Protein AF-A0A3D5JX62-F1 (afdb_monomer_lite)

pLDDT: mean 79.11, std 12.02, range [44.81, 92.0]

Radius of gyration: 23.66 Å; chains: 1; bounding box: 50×26×75 Å

Foldseek 3Di:
DPDDDDDDDCVVVVPAAAKDKDKDKDKDWDWDQDDDPPPDRDPDTDIDIDIDIDDIDIDGGHDDDDPDPPPD

Structure (mmCIF, N/CA/C/O backbone):
data_AF-A0A3D5JX62-F1
#
_entry.id   AF-A0A3D5JX62-F1
#
loop_
_atom_site.group_PDB
_atom_site.id
_atom_site.type_symbol
_atom_site.label_atom_id
_atom_site.label_alt_id
_atom_site.label_comp_id
_atom_site.label_asym_id
_atom_site.label_entity_id
_atom_site.label_seq_id
_atom_site.pdbx_PDB_ins_code
_atom_site.Cartn_x
_atom_site.Cartn_y
_atom_site.Cartn_z
_atom_site.occupancy
_atom_site.B_iso_or_equiv
_atom_site.auth_seq_id
_atom_site.auth_comp_id
_atom_site.auth_asym_id
_atom_site.auth_atom_id
_atom_site.pdbx_PDB_model_num
ATOM 1 N N . GLN A 1 1 ? 9.089 -17.338 -4.608 1.00 50.44 1 GLN A N 1
ATOM 2 C CA . GLN A 1 1 ? 8.643 -16.293 -3.666 1.00 50.44 1 GLN A CA 1
ATOM 3 C C . GLN A 1 1 ? 7.580 -15.459 -4.376 1.00 50.44 1 GLN A C 1
ATOM 5 O O . GLN A 1 1 ? 7.944 -14.671 -5.237 1.00 50.44 1 GLN A O 1
ATOM 10 N N . LYS A 1 2 ? 6.285 -15.726 -4.162 1.00 66.56 2 LYS A N 1
ATOM 11 C CA . LYS A 1 2 ? 5.182 -15.007 -4.840 1.00 66.56 2 LYS A CA 1
ATOM 12 C C . LYS A 1 2 ? 4.099 -14.489 -3.887 1.00 66.56 2 LYS A C 1
ATOM 14 O O . LYS A 1 2 ? 3.200 -13.795 -4.339 1.00 66.56 2 LYS A O 1
ATOM 19 N N . GLU A 1 3 ? 4.205 -14.786 -2.597 1.00 71.06 3 GLU A N 1
ATOM 20 C CA . GLU A 1 3 ? 3.226 -14.390 -1.589 1.00 71.06 3 GLU A CA 1
ATOM 21 C C . GLU A 1 3 ? 3.932 -13.552 -0.527 1.00 71.06 3 GLU A C 1
ATOM 23 O O . GLU A 1 3 ? 5.013 -13.913 -0.055 1.00 71.06 3 GLU A O 1
ATOM 28 N N . ALA A 1 4 ? 3.344 -12.400 -0.224 1.00 71.50 4 ALA A N 1
ATOM 29 C CA . ALA A 1 4 ? 3.773 -11.495 0.827 1.00 71.50 4 ALA A CA 1
ATOM 30 C C . ALA A 1 4 ? 2.536 -11.143 1.656 1.00 71.50 4 ALA A C 1
ATOM 32 O O . ALA A 1 4 ? 1.528 -10.707 1.101 1.00 71.50 4 ALA A O 1
ATOM 33 N N . THR A 1 5 ? 2.622 -11.346 2.968 1.00 79.06 5 THR A N 1
ATOM 34 C CA . THR A 1 5 ? 1.542 -11.054 3.917 1.00 79.06 5 THR A CA 1
ATOM 35 C C . THR A 1 5 ? 1.896 -9.789 4.689 1.00 79.06 5 THR A C 1
ATOM 37 O O . THR A 1 5 ? 3.017 -9.662 5.181 1.00 79.06 5 THR A O 1
ATOM 40 N N . LEU A 1 6 ? 0.953 -8.849 4.782 1.00 80.31 6 LEU A N 1
ATOM 41 C CA . LEU A 1 6 ? 1.068 -7.647 5.605 1.00 80.31 6 LEU A CA 1
ATOM 42 C C . LEU A 1 6 ? 0.086 -7.759 6.772 1.00 80.31 6 LEU A C 1
ATOM 44 O O . LEU A 1 6 ? -1.122 -7.797 6.557 1.00 80.31 6 LEU A O 1
ATOM 48 N N . GLU A 1 7 ? 0.609 -7.777 7.993 1.00 84.69 7 GLU A N 1
ATOM 49 C CA . GLU A 1 7 ? -0.191 -7.739 9.218 1.00 84.69 7 GLU A CA 1
ATOM 50 C C . GLU A 1 7 ? -0.106 -6.344 9.840 1.00 84.69 7 GLU A C 1
ATOM 52 O O . GLU A 1 7 ? 0.982 -5.785 10.000 1.00 84.69 7 GLU A O 1
ATOM 57 N N . VAL A 1 8 ? -1.262 -5.766 10.172 1.00 81.88 8 VAL A N 1
ATOM 58 C CA . VAL A 1 8 ? -1.372 -4.411 10.721 1.00 81.88 8 VAL A CA 1
ATOM 59 C C . VAL A 1 8 ? -2.056 -4.474 12.081 1.00 81.88 8 VAL A C 1
ATOM 61 O O . VAL A 1 8 ? -3.233 -4.808 12.181 1.00 81.88 8 VAL A O 1
ATOM 64 N N . ASP A 1 9 ? -1.321 -4.110 13.130 1.00 85.75 9 ASP A N 1
ATOM 65 C CA . ASP A 1 9 ? -1.875 -3.942 14.473 1.00 85.75 9 ASP A CA 1
ATOM 66 C C . ASP A 1 9 ? -2.484 -2.539 14.618 1.00 85.75 9 ASP A C 1
ATOM 68 O O . ASP A 1 9 ? -1.782 -1.532 14.769 1.00 85.75 9 ASP A O 1
ATOM 72 N N . LEU A 1 10 ? -3.815 -2.481 14.570 1.00 82.88 10 LEU A N 1
ATOM 73 C CA . LEU A 1 10 ? -4.581 -1.237 14.668 1.00 82.88 10 LEU A CA 1
ATOM 74 C C . LEU A 1 10 ? -4.482 -0.587 16.057 1.00 82.88 10 LEU A C 1
ATOM 76 O O . LEU A 1 10 ? -4.506 0.643 16.156 1.00 82.88 10 LEU A O 1
ATOM 80 N N . ALA A 1 11 ? -4.333 -1.383 17.121 1.00 81.00 11 ALA A N 1
ATOM 81 C CA . ALA A 1 11 ? -4.248 -0.885 18.492 1.00 81.00 11 ALA A CA 1
ATOM 82 C C . ALA A 1 11 ? -2.900 -0.198 18.738 1.00 81.00 11 ALA A C 1
ATOM 84 O O . ALA A 1 11 ? -2.845 0.895 19.307 1.00 81.00 11 ALA A O 1
ATOM 85 N N . LYS A 1 12 ? -1.813 -0.790 18.231 1.00 86.31 12 LYS A N 1
ATOM 86 C CA . LYS A 1 12 ? -0.473 -0.192 18.287 1.00 86.31 12 LYS A CA 1
ATOM 87 C C . LYS A 1 12 ? -0.384 1.113 17.495 1.00 86.31 12 LYS A C 1
ATOM 89 O O . LYS A 1 12 ? 0.285 2.048 17.931 1.00 86.31 12 LYS A O 1
ATOM 94 N N . LEU A 1 13 ? -1.068 1.183 16.353 1.00 82.44 13 LEU A N 1
ATOM 95 C CA . LEU A 1 13 ? -1.094 2.362 15.485 1.00 82.44 13 LEU A CA 1
ATOM 96 C C . LEU A 1 13 ? -2.097 3.439 15.928 1.00 82.44 13 LEU A C 1
ATOM 98 O O . LEU A 1 13 ? -2.097 4.522 15.347 1.00 82.44 13 LEU A O 1
ATOM 102 N N . LYS A 1 14 ? -2.914 3.177 16.961 1.00 86.25 14 LYS A N 1
ATOM 103 C CA . LYS A 1 14 ? -3.943 4.101 17.476 1.00 86.25 14 LYS A CA 1
ATOM 104 C C . LYS A 1 14 ? -4.849 4.644 16.363 1.00 86.25 14 LYS A C 1
ATOM 106 O O . LYS A 1 14 ? -5.168 5.833 16.338 1.00 86.25 14 LYS A O 1
ATOM 111 N N . VAL A 1 15 ? -5.234 3.777 15.426 1.00 85.31 15 VAL A N 1
ATOM 112 C CA . VAL A 1 15 ? -6.056 4.184 14.283 1.00 85.31 15 VAL A CA 1
ATOM 113 C C . VAL A 1 15 ? -7.473 4.497 14.781 1.00 85.31 15 VAL A C 1
ATOM 115 O O . VAL A 1 15 ? -8.075 3.652 15.447 1.00 85.31 15 VAL A O 1
ATOM 118 N N . PRO A 1 16 ? -8.017 5.698 14.512 1.00 88.00 16 PRO A N 1
ATOM 119 C CA . PRO A 1 16 ? -9.340 6.060 14.998 1.00 88.00 16 PRO A CA 1
ATOM 120 C C . PRO A 1 16 ? -10.435 5.269 14.264 1.00 88.00 16 PRO A C 1
ATOM 122 O O . PRO A 1 16 ? -10.232 4.856 13.120 1.00 88.00 16 PRO A O 1
ATOM 125 N N . PRO A 1 17 ? -11.619 5.100 14.875 1.00 89.75 17 PRO A N 1
ATOM 126 C CA . PRO A 1 17 ? -12.784 4.564 14.182 1.00 89.75 17 PRO A CA 1
ATOM 127 C C . PRO A 1 17 ? -13.126 5.378 12.931 1.00 89.75 17 PRO A C 1
ATOM 129 O O . PRO A 1 17 ? -12.991 6.602 12.924 1.00 89.75 17 PRO A O 1
ATOM 132 N N . GLY A 1 18 ? -13.588 4.701 11.884 1.00 90.00 18 GLY A N 1
ATOM 133 C CA . GLY A 1 18 ? -13.933 5.320 10.606 1.00 90.00 18 GLY A CA 1
ATOM 134 C C . GLY A 1 18 ? -13.401 4.555 9.397 1.00 90.00 18 GLY A C 1
ATOM 135 O O . GLY A 1 18 ? -12.895 3.438 9.514 1.00 90.00 18 GLY A O 1
ATOM 136 N N . ARG A 1 19 ? -13.544 5.171 8.221 1.00 92.00 19 ARG A N 1
ATOM 137 C CA . ARG A 1 19 ? -13.079 4.629 6.943 1.00 92.00 19 ARG A CA 1
ATOM 138 C C . ARG A 1 19 ? -11.678 5.147 6.631 1.00 92.00 19 ARG A C 1
ATOM 140 O O . ARG A 1 19 ? -11.476 6.355 6.530 1.00 92.00 19 ARG A O 1
ATOM 147 N N . HIS A 1 20 ? -10.745 4.225 6.432 1.00 89.88 20 HIS A N 1
ATOM 148 C CA . HIS A 1 20 ? -9.355 4.497 6.079 1.00 89.88 20 HIS A CA 1
ATOM 149 C C . HIS A 1 20 ? -9.038 3.894 4.720 1.00 89.88 20 HIS A C 1
ATOM 151 O O . HIS A 1 20 ? -9.501 2.803 4.395 1.00 89.88 20 HIS A O 1
ATOM 157 N N . GLU A 1 21 ? -8.230 4.594 3.936 1.00 91.12 21 GLU A N 1
ATOM 158 C CA . GLU A 1 21 ? -7.754 4.114 2.642 1.00 91.12 21 GLU A CA 1
ATOM 159 C C . GLU A 1 21 ? -6.231 4.090 2.662 1.00 91.12 21 GLU A C 1
ATOM 161 O O . GLU A 1 21 ? -5.589 5.061 3.069 1.00 91.12 21 GLU A O 1
ATOM 166 N N . PHE A 1 22 ? -5.641 2.975 2.243 1.00 87.88 22 PHE A N 1
ATOM 167 C CA . PHE A 1 22 ? -4.194 2.867 2.118 1.00 87.88 22 PHE A CA 1
ATOM 168 C C . PHE A 1 22 ? -3.789 2.189 0.815 1.00 87.88 22 PHE A C 1
ATOM 170 O O . PHE A 1 22 ? -4.529 1.403 0.223 1.00 87.88 22 PHE A O 1
ATOM 177 N N . HIS A 1 23 ? -2.581 2.519 0.370 1.00 88.50 23 HIS A N 1
ATOM 178 C CA . HIS A 1 23 ? -1.984 2.017 -0.859 1.00 88.50 23 HIS A CA 1
ATOM 179 C C . HIS A 1 23 ? -0.656 1.347 -0.534 1.00 88.50 23 HIS A C 1
ATOM 181 O O . HIS A 1 23 ? 0.112 1.847 0.289 1.00 88.50 23 HIS A O 1
ATOM 187 N N . LEU A 1 24 ? -0.358 0.245 -1.215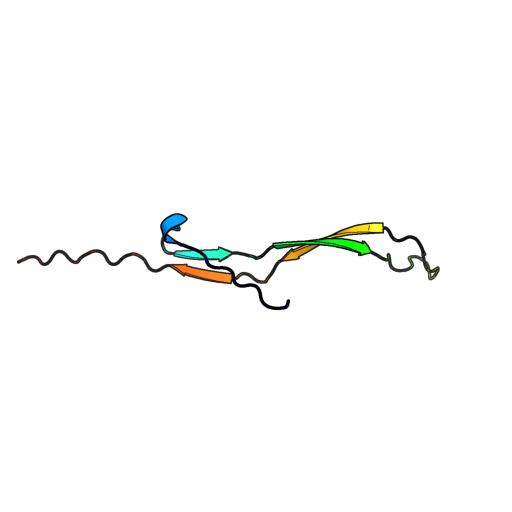 1.00 88.62 24 LEU A N 1
ATOM 188 C CA . LEU A 1 24 ? 0.976 -0.336 -1.188 1.00 88.62 24 LEU A CA 1
ATOM 189 C C . LEU A 1 24 ? 1.804 0.310 -2.298 1.00 88.62 24 LEU A C 1
ATOM 191 O O . LEU A 1 24 ? 1.424 0.266 -3.471 1.00 88.62 24 LEU A O 1
ATOM 195 N N . GLU A 1 25 ? 2.928 0.916 -1.919 1.00 90.75 25 GLU A N 1
ATOM 196 C CA . GLU A 1 25 ? 3.893 1.500 -2.848 1.00 90.75 25 GLU A CA 1
ATOM 197 C C . GLU A 1 25 ? 5.087 0.558 -3.034 1.00 90.75 25 GLU A C 1
ATOM 199 O O . GLU A 1 25 ? 5.664 0.051 -2.072 1.00 90.75 25 GLU A O 1
ATOM 204 N N . SER A 1 26 ? 5.497 0.357 -4.286 1.00 86.94 26 SER A N 1
ATOM 205 C CA . SER A 1 26 ? 6.745 -0.317 -4.628 1.00 86.94 26 SER A CA 1
ATOM 206 C C . SER A 1 26 ? 7.589 0.564 -5.535 1.00 86.94 26 SER A C 1
ATOM 208 O O . SER A 1 26 ? 7.091 1.179 -6.478 1.00 86.94 26 SER A O 1
ATOM 210 N N . THR A 1 27 ? 8.888 0.614 -5.256 1.00 91.38 27 THR A N 1
ATOM 211 C CA . THR A 1 27 ? 9.860 1.349 -6.063 1.00 91.38 27 THR A CA 1
ATOM 212 C C . THR A 1 27 ? 10.842 0.368 -6.682 1.00 91.38 27 THR A C 1
ATOM 214 O O . THR A 1 27 ? 11.551 -0.341 -5.971 1.00 91.38 27 THR A O 1
ATOM 217 N N . VAL A 1 28 ? 10.913 0.340 -8.013 1.00 89.12 28 VAL A N 1
ATOM 218 C CA . VAL A 1 28 ? 11.773 -0.584 -8.761 1.00 89.12 28 VAL A CA 1
ATOM 219 C C . VAL A 1 28 ? 12.648 0.203 -9.729 1.00 89.12 28 VAL A C 1
ATOM 221 O O . VAL A 1 28 ? 12.156 0.969 -10.557 1.00 89.12 28 VAL A O 1
ATOM 224 N N . LYS A 1 29 ? 13.969 0.015 -9.647 1.00 90.31 29 LYS A N 1
ATOM 225 C CA . LYS A 1 29 ? 14.911 0.571 -10.629 1.00 90.31 29 LYS A CA 1
ATOM 226 C C . LYS A 1 29 ? 14.876 -0.274 -11.900 1.00 90.31 29 LYS A C 1
ATOM 228 O O . LYS A 1 29 ? 14.938 -1.499 -11.828 1.00 90.31 29 LYS A O 1
ATOM 233 N N . GLY A 1 30 ? 14.815 0.365 -13.061 1.00 86.31 30 GLY A N 1
ATOM 234 C CA . GLY A 1 30 ? 14.782 -0.328 -14.343 1.00 86.31 30 GLY A CA 1
ATOM 235 C C . GLY A 1 30 ? 15.354 0.506 -15.482 1.00 86.31 30 GLY A C 1
ATOM 236 O O . GLY A 1 30 ? 15.901 1.587 -15.278 1.00 86.31 30 GLY A O 1
ATOM 237 N N . LYS A 1 31 ? 15.242 -0.020 -16.703 1.00 85.44 31 LYS A N 1
ATOM 238 C CA . LYS A 1 31 ? 15.701 0.653 -17.922 1.00 85.44 31 LYS A CA 1
ATOM 239 C C . LYS A 1 31 ? 14.522 0.889 -18.849 1.00 85.44 31 LYS A C 1
ATOM 241 O O . LYS A 1 31 ? 13.863 -0.067 -19.245 1.00 85.44 31 LYS A O 1
ATOM 246 N N . TYR A 1 32 ? 14.295 2.144 -19.223 1.00 80.75 32 TYR A N 1
ATOM 247 C CA . TYR A 1 32 ? 13.248 2.509 -20.171 1.00 80.75 32 TYR A CA 1
ATOM 248 C C . TYR A 1 32 ? 13.820 2.660 -21.579 1.00 80.75 32 TYR A C 1
ATOM 250 O O . TYR A 1 32 ? 14.863 3.295 -21.781 1.00 80.75 32 TYR A O 1
ATOM 258 N N . TYR A 1 33 ? 13.114 2.086 -22.551 1.00 75.56 33 TYR A N 1
ATOM 259 C CA . TYR A 1 33 ? 13.371 2.304 -23.967 1.00 75.56 33 TYR A CA 1
ATOM 260 C C .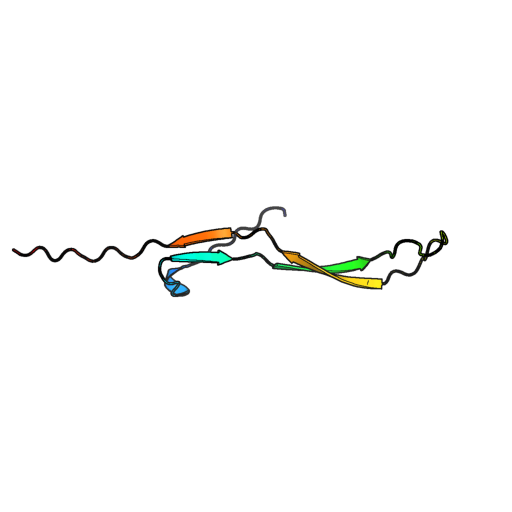 TYR A 1 33 ? 12.419 3.378 -24.463 1.00 75.56 33 TYR A C 1
ATOM 262 O O . TYR A 1 33 ? 11.208 3.171 -24.496 1.00 75.56 33 TYR A O 1
ATOM 270 N N . TYR A 1 34 ? 12.966 4.520 -24.868 1.00 69.19 34 TYR A N 1
ATOM 271 C CA . TYR A 1 34 ? 12.147 5.520 -25.533 1.00 69.19 34 TYR A CA 1
ATOM 272 C C . TYR A 1 34 ? 11.665 4.980 -26.884 1.00 69.19 34 TYR A C 1
ATOM 274 O O . TYR A 1 34 ? 12.477 4.420 -27.633 1.00 69.19 34 TYR A O 1
ATOM 282 N N . PRO A 1 35 ? 10.377 5.163 -27.221 1.00 70.00 35 PRO A N 1
ATOM 283 C CA . PRO A 1 35 ? 9.899 4.869 -28.559 1.00 70.00 35 PRO A CA 1
ATOM 284 C C . PRO A 1 35 ? 10.683 5.705 -29.587 1.00 70.00 35 PRO A C 1
ATOM 286 O O . PRO A 1 35 ? 11.113 6.825 -29.287 1.00 70.00 35 PRO A O 1
ATOM 289 N N . PRO A 1 36 ? 10.933 5.162 -30.790 1.00 67.50 36 PRO A N 1
ATOM 290 C CA . PRO A 1 36 ? 11.753 5.828 -31.791 1.00 67.50 36 PRO A CA 1
ATOM 291 C C . PRO A 1 36 ? 11.048 7.092 -32.295 1.00 67.50 36 PRO A C 1
ATOM 293 O O . PRO A 1 36 ? 10.096 7.004 -33.061 1.00 67.50 36 PRO A O 1
ATOM 296 N N . LEU A 1 37 ? 11.550 8.267 -31.900 1.00 67.12 37 LEU A N 1
ATOM 297 C CA . LEU A 1 37 ? 10.942 9.566 -32.224 1.00 67.12 37 LEU A CA 1
ATOM 298 C C . LEU A 1 37 ? 10.872 9.866 -33.735 1.00 67.12 37 LEU A C 1
ATOM 300 O O . LEU A 1 37 ? 10.083 10.709 -34.122 1.00 67.12 37 LEU A O 1
ATOM 304 N N . ASN A 1 38 ? 11.644 9.162 -34.579 1.00 71.75 38 ASN A N 1
ATOM 305 C CA . ASN A 1 38 ? 11.690 9.342 -36.042 1.00 71.75 38 ASN A CA 1
ATOM 306 C C . ASN A 1 38 ? 11.880 8.006 -36.801 1.00 71.75 38 ASN A C 1
ATOM 308 O O . ASN A 1 38 ? 12.629 7.940 -37.775 1.00 71.75 38 ASN A O 1
ATOM 312 N N . GLY A 1 39 ? 11.348 6.887 -36.294 1.00 65.62 39 GLY A N 1
ATOM 313 C CA . GLY A 1 39 ? 11.536 5.556 -36.909 1.00 65.62 39 GLY A CA 1
ATOM 314 C C . GLY A 1 39 ? 12.957 4.968 -36.798 1.00 65.62 39 GLY A C 1
ATOM 315 O O . GLY A 1 39 ? 13.153 3.769 -36.985 1.00 65.62 39 GLY A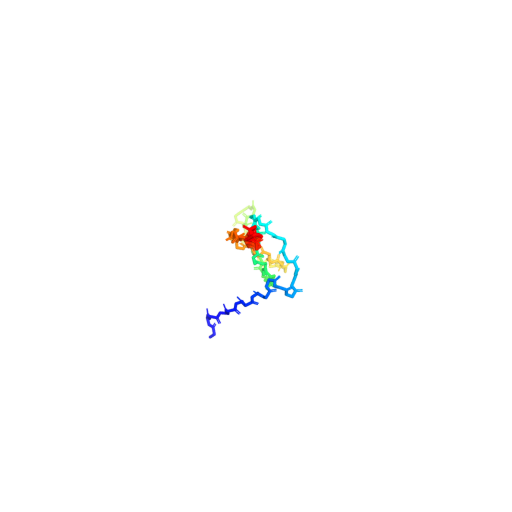 O 1
ATOM 316 N N . LYS A 1 40 ? 13.957 5.765 -36.401 1.00 66.75 40 LYS A N 1
ATOM 317 C CA . LYS A 1 40 ? 15.293 5.286 -36.021 1.00 66.75 40 LYS A CA 1
ATOM 318 C C . LYS A 1 40 ? 15.250 4.716 -34.603 1.00 66.75 40 LYS A C 1
ATOM 320 O O . LYS A 1 40 ? 14.995 5.448 -33.646 1.00 66.75 40 LYS A O 1
ATOM 325 N N . LYS A 1 41 ? 15.514 3.412 -34.459 1.00 59.91 41 LYS A N 1
ATOM 326 C CA . LYS A 1 41 ? 15.635 2.740 -33.155 1.00 59.91 41 LYS A CA 1
ATOM 327 C C . LYS A 1 41 ? 16.766 3.391 -32.350 1.00 59.91 41 LYS A C 1
ATOM 329 O O . LYS A 1 41 ? 17.941 3.207 -32.651 1.00 59.91 41 LYS A O 1
ATOM 334 N N . SER A 1 42 ? 16.410 4.161 -31.326 1.00 62.44 42 SER A N 1
ATOM 335 C CA . SER A 1 42 ? 17.369 4.677 -30.350 1.00 62.44 42 SER A CA 1
ATOM 336 C C . SER A 1 42 ? 17.837 3.522 -29.461 1.00 62.44 42 SER A C 1
ATOM 338 O O . SER A 1 42 ? 17.058 2.988 -28.676 1.00 62.44 42 SER A O 1
ATOM 340 N N . ALA A 1 43 ? 19.118 3.152 -29.543 1.00 62.09 43 ALA A N 1
ATOM 341 C CA . ALA A 1 43 ? 19.730 2.151 -28.659 1.00 62.09 43 ALA A CA 1
ATOM 342 C C . ALA A 1 43 ? 19.976 2.670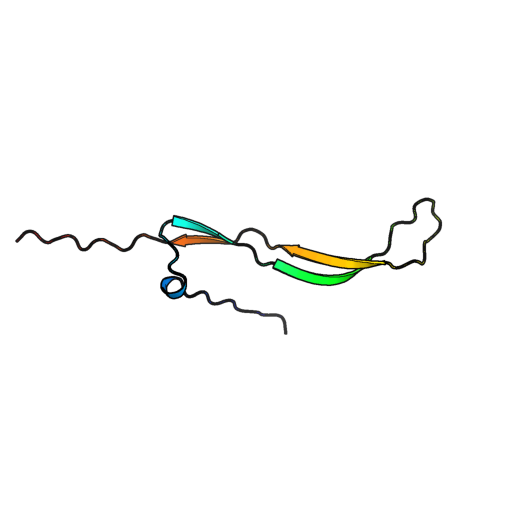 -27.224 1.00 62.09 43 ALA A C 1
ATOM 344 O O . ALA A 1 43 ? 20.463 1.935 -26.361 1.00 62.09 43 ALA A O 1
ATOM 345 N N . LYS A 1 44 ? 19.669 3.945 -26.952 1.00 70.38 44 LYS A N 1
ATOM 346 C CA . LYS A 1 44 ? 20.004 4.605 -25.691 1.00 70.38 44 LYS A CA 1
ATOM 347 C C . LYS A 1 44 ? 18.977 4.250 -24.613 1.00 70.38 44 LYS A C 1
ATOM 349 O O . LYS A 1 44 ? 17.884 4.810 -24.575 1.00 70.38 44 LYS A O 1
ATOM 354 N N . LYS A 1 45 ? 19.349 3.317 -23.734 1.00 73.31 45 LYS A N 1
ATOM 355 C CA . LYS A 1 45 ? 18.609 3.005 -22.503 1.00 73.31 45 LYS A CA 1
ATOM 356 C C . LYS A 1 45 ? 18.839 4.132 -21.499 1.00 73.31 45 LYS A C 1
ATOM 358 O O . LYS A 1 45 ? 19.985 4.537 -21.307 1.00 73.31 45 LYS A O 1
ATOM 363 N N . ARG A 1 46 ? 17.778 4.626 -20.863 1.00 80.06 46 ARG A N 1
ATOM 364 C CA . ARG A 1 46 ? 17.911 5.475 -19.673 1.00 80.06 46 ARG A CA 1
ATOM 365 C C . ARG A 1 46 ? 17.556 4.674 -18.436 1.00 80.06 46 ARG A C 1
ATOM 367 O O . ARG A 1 46 ? 16.592 3.906 -18.458 1.00 80.06 46 ARG A O 1
ATOM 374 N N . ASP A 1 47 ? 18.334 4.877 -17.384 1.00 85.31 47 ASP A N 1
ATOM 375 C CA . ASP A 1 47 ? 17.972 4.397 -16.062 1.00 85.31 47 ASP A CA 1
ATOM 376 C C . ASP A 1 47 ? 16.767 5.200 -15.575 1.00 85.31 47 ASP A C 1
ATOM 378 O O . ASP A 1 47 ? 16.730 6.430 -15.667 1.00 85.31 47 ASP A O 1
ATOM 382 N N . VAL A 1 48 ? 15.753 4.479 -15.119 1.00 86.94 48 VAL A N 1
ATOM 383 C CA . VAL A 1 48 ? 14.504 5.039 -14.616 1.00 86.94 48 VAL A CA 1
ATOM 384 C C . VAL A 1 48 ? 14.130 4.356 -13.312 1.00 86.94 48 VAL A C 1
ATOM 386 O O . VAL A 1 48 ? 14.515 3.215 -13.043 1.00 86.94 48 VAL A O 1
ATOM 389 N N . THR A 1 49 ? 13.332 5.052 -12.518 1.00 89.56 49 THR A N 1
ATOM 390 C CA . THR A 1 49 ? 12.743 4.511 -11.299 1.00 89.56 49 THR A CA 1
ATOM 391 C C . THR A 1 49 ? 11.241 4.416 -11.509 1.00 89.56 49 THR A C 1
ATOM 393 O O . THR A 1 49 ? 10.575 5.432 -11.696 1.00 89.56 49 THR A O 1
ATOM 396 N N . TYR A 1 50 ? 10.714 3.198 -11.498 1.00 87.56 50 TYR A N 1
ATOM 397 C CA . TYR A 1 50 ? 9.283 2.940 -11.545 1.00 87.56 50 TYR A CA 1
ATOM 398 C C . TYR A 1 50 ? 8.720 2.998 -10.130 1.00 87.56 50 TYR A C 1
ATOM 400 O O . TYR A 1 50 ? 9.232 2.328 -9.235 1.00 87.56 50 TYR A O 1
ATOM 408 N N . ARG A 1 51 ? 7.661 3.787 -9.945 1.00 91.31 51 ARG A N 1
ATOM 409 C CA . ARG A 1 51 ? 6.836 3.778 -8.735 1.00 91.31 51 ARG A CA 1
ATOM 410 C C . ARG A 1 51 ? 5.513 3.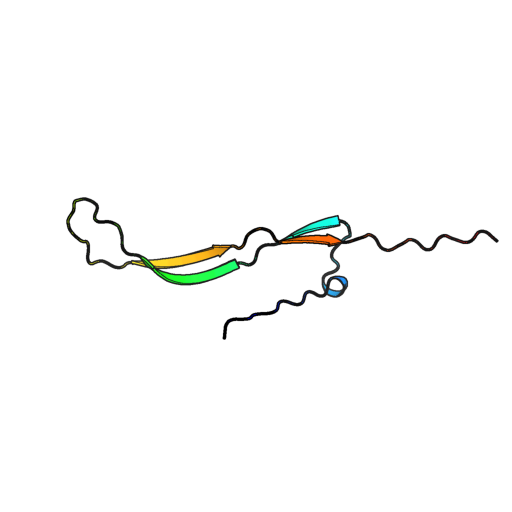118 -9.089 1.00 91.31 51 ARG A C 1
ATOM 412 O O . ARG A 1 51 ? 4.841 3.543 -10.025 1.00 91.31 51 ARG A O 1
ATOM 419 N N . LEU A 1 52 ? 5.195 2.046 -8.385 1.00 87.94 52 LEU A N 1
ATOM 420 C CA . LEU A 1 52 ? 3.998 1.239 -8.569 1.00 87.94 52 LEU A CA 1
ATOM 421 C C . LEU A 1 52 ? 3.127 1.437 -7.335 1.00 87.94 52 LEU A C 1
ATOM 423 O O . LEU A 1 52 ? 3.624 1.335 -6.216 1.00 87.94 52 LEU A O 1
ATOM 427 N N . PHE A 1 53 ? 1.843 1.693 -7.551 1.00 89.31 53 PHE A N 1
ATOM 428 C CA . PHE A 1 53 ? 0.857 1.835 -6.487 1.00 89.31 53 PHE A CA 1
ATOM 429 C C . PHE A 1 53 ? -0.254 0.824 -6.721 1.00 89.31 53 PHE A C 1
ATOM 431 O O . PHE A 1 53 ? -0.694 0.635 -7.858 1.00 89.31 53 PHE A O 1
ATOM 438 N N . THR A 1 54 ? -0.713 0.171 -5.660 1.00 87.62 54 THR A N 1
ATOM 439 C CA . THR A 1 54 ? -1.919 -0.655 -5.736 1.00 87.62 54 THR A CA 1
ATOM 440 C C . THR A 1 54 ? -3.171 0.214 -5.776 1.00 87.62 54 THR A C 1
ATOM 442 O O . THR A 1 54 ? -3.161 1.387 -5.384 1.00 87.62 54 THR A O 1
ATOM 445 N N . MET A 1 55 ? -4.284 -0.392 -6.193 1.00 91.00 55 MET A N 1
ATOM 446 C CA . MET A 1 55 ? -5.604 0.168 -5.907 1.00 91.00 55 MET A CA 1
ATOM 447 C C . MET A 1 55 ? -5.772 0.413 -4.395 1.00 91.00 55 MET A C 1
ATOM 449 O O . MET A 1 55 ? -5.107 -0.269 -3.601 1.00 91.00 55 MET A O 1
ATOM 453 N N . PRO A 1 56 ? -6.627 1.374 -4.001 1.00 90.81 56 PRO A N 1
ATOM 454 C CA . PRO A 1 56 ? -6.881 1.651 -2.594 1.00 90.81 56 PRO A CA 1
ATOM 455 C C . PRO A 1 56 ? -7.450 0.414 -1.903 1.00 90.81 56 PRO A C 1
ATOM 457 O O . PRO A 1 56 ? -8.391 -0.214 -2.393 1.00 90.81 56 PRO A O 1
ATOM 460 N N . ILE A 1 57 ? -6.876 0.081 -0.754 1.00 90.38 57 ILE A N 1
ATOM 461 C CA . ILE A 1 57 ? -7.419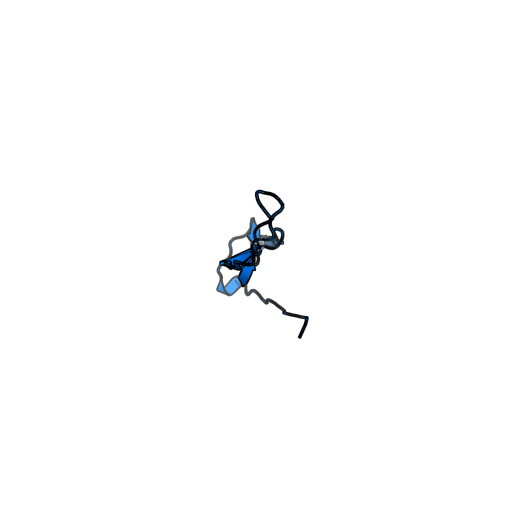 -0.905 0.172 1.00 90.38 57 ILE A CA 1
ATOM 462 C C . ILE A 1 57 ? -8.219 -0.121 1.208 1.00 90.38 57 ILE A C 1
ATOM 464 O O . ILE A 1 57 ? -7.670 0.732 1.909 1.00 90.38 57 ILE A O 1
ATOM 468 N N . VAL A 1 58 ? -9.525 -0.382 1.262 1.00 90.69 58 VAL A N 1
ATOM 469 C CA . VAL A 1 58 ? -10.447 0.279 2.190 1.00 90.69 58 VAL A CA 1
ATOM 470 C C . VAL A 1 58 ? -10.542 -0.546 3.468 1.00 90.69 58 VAL A C 1
ATOM 472 O O . VAL A 1 58 ? -10.828 -1.741 3.418 1.00 90.69 58 VAL A O 1
ATOM 475 N N . LEU A 1 59 ? -10.322 0.101 4.607 1.00 88.44 59 LEU A N 1
ATOM 476 C CA . LEU A 1 59 ? -10.472 -0.473 5.937 1.00 88.44 59 LEU A CA 1
ATOM 477 C C . LEU A 1 59 ? -11.517 0.319 6.718 1.00 88.44 59 LEU A C 1
ATOM 479 O O . LEU A 1 59 ? -11.351 1.514 6.958 1.00 88.44 59 LEU A O 1
ATOM 483 N N . GLU A 1 60 ? -12.574 -0.358 7.149 1.00 90.44 60 GLU A N 1
ATOM 484 C CA . GLU A 1 60 ? -13.596 0.217 8.019 1.00 90.44 60 GLU A CA 1
ATOM 485 C C . GLU A 1 60 ? -13.372 -0.255 9.455 1.00 90.44 60 GLU A C 1
ATOM 487 O O . GLU A 1 60 ? -13.416 -1.449 9.752 1.00 90.44 60 GLU A O 1
ATOM 492 N N . ILE A 1 61 ? -13.106 0.694 10.352 1.00 88.06 61 ILE A N 1
ATOM 493 C CA . ILE A 1 61 ? -12.873 0.434 11.771 1.00 88.06 61 ILE A CA 1
ATOM 494 C C . ILE A 1 61 ? -14.128 0.823 12.539 1.00 88.06 61 ILE A C 1
ATOM 496 O O . ILE A 1 61 ? -14.478 2.005 12.627 1.00 88.06 61 ILE A O 1
ATOM 500 N N . ALA A 1 62 ? -14.797 -0.178 13.107 1.00 85.69 62 ALA A N 1
ATOM 501 C CA . ALA A 1 62 ? -15.947 0.041 13.967 1.00 85.69 62 ALA A CA 1
ATOM 502 C C . ALA A 1 62 ? -15.534 0.769 15.263 1.00 85.69 62 ALA A C 1
ATOM 504 O O . ALA A 1 62 ? -14.456 0.506 15.806 1.00 85.69 62 ALA A O 1
ATOM 505 N N . PRO A 1 63 ? -16.376 1.675 15.786 1.00 82.31 63 PRO A N 1
ATOM 506 C CA . PRO A 1 63 ? -16.143 2.272 17.091 1.00 82.31 63 PRO A CA 1
ATOM 507 C C . PRO A 1 63 ? -16.252 1.217 18.193 1.00 82.31 63 PRO A C 1
ATOM 509 O O . PRO A 1 63 ? -17.059 0.289 18.111 1.00 82.31 63 PRO A O 1
ATOM 512 N N . THR A 1 64 ? -15.456 1.379 19.250 1.00 77.75 64 THR A N 1
ATOM 513 C CA . THR A 1 64 ? -15.566 0.539 20.443 1.00 77.75 64 THR A CA 1
ATOM 514 C C . THR A 1 64 ? -16.969 0.699 21.034 1.00 77.75 64 THR A C 1
ATOM 516 O O . THR A 1 64 ? -17.387 1.840 21.258 1.00 77.75 64 THR A O 1
ATOM 519 N N . PRO A 1 65 ? -17.710 -0.391 21.298 1.00 72.69 65 PRO A N 1
ATOM 520 C CA . PRO A 1 65 ? -19.014 -0.290 21.931 1.00 72.69 65 PRO A CA 1
ATOM 521 C C . PRO A 1 65 ? -18.853 0.357 23.307 1.00 72.69 65 PRO A C 1
ATOM 523 O O . PRO A 1 65 ? -18.111 -0.134 24.161 1.00 72.69 65 PRO A O 1
ATOM 526 N N . THR A 1 66 ? -19.527 1.486 23.518 1.00 69.12 66 THR A N 1
ATOM 527 C CA . THR A 1 66 ? -19.644 2.097 24.839 1.00 69.12 66 THR A CA 1
ATOM 528 C C . THR A 1 66 ? -20.343 1.094 25.755 1.00 69.12 66 THR A C 1
ATOM 530 O O . THR A 1 66 ? -21.403 0.587 25.373 1.00 69.12 66 THR A O 1
ATOM 533 N N . PRO A 1 67 ? -19.803 0.786 26.949 1.00 64.62 67 PRO A N 1
ATOM 534 C CA . PRO A 1 67 ? -20.538 -0.013 27.914 1.00 64.62 67 PRO A CA 1
ATOM 535 C C . PRO A 1 67 ? -21.827 0.740 28.231 1.00 64.62 67 PRO A C 1
ATOM 537 O O . PRO A 1 67 ? -21.791 1.864 28.734 1.00 64.62 67 PRO A O 1
ATOM 540 N N . GLN A 1 68 ? -22.969 0.156 27.864 1.00 59.03 68 GLN A N 1
ATOM 541 C CA . GLN A 1 68 ? -24.254 0.658 28.319 1.00 59.03 68 GLN A CA 1
ATOM 542 C C . GLN A 1 68 ? -24.220 0.579 29.840 1.00 59.03 68 GLN A C 1
ATOM 544 O O . GLN A 1 68 ? -24.137 -0.507 30.408 1.00 59.03 68 GLN A O 1
ATOM 549 N N . THR A 1 69 ? -24.209 1.734 30.498 1.00 56.75 69 THR A N 1
ATOM 550 C CA . THR A 1 69 ? -24.407 1.819 31.936 1.00 56.75 69 THR A CA 1
ATOM 551 C C . THR A 1 69 ? -25.782 1.219 32.217 1.00 56.75 69 THR A C 1
ATOM 553 O O . THR A 1 69 ? -26.800 1.872 31.980 1.00 56.75 69 THR A O 1
ATOM 556 N N . GLU A 1 70 ? -25.822 -0.037 32.665 1.00 52.97 70 GLU A N 1
ATOM 557 C CA . GLU A 1 70 ? -26.994 -0.621 33.309 1.00 52.97 70 GLU A CA 1
ATOM 558 C C . GLU A 1 70 ? -27.337 0.293 34.486 1.00 52.97 70 GLU A C 1
ATOM 560 O O . GLU A 1 70 ? -26.687 0.280 35.532 1.00 52.97 70 GLU A O 1
ATOM 565 N N . LYS A 1 71 ? -28.329 1.163 34.287 1.00 50.94 71 LYS A N 1
ATOM 566 C CA . LYS A 1 71 ? -29.006 1.826 35.394 1.00 50.94 71 LYS A CA 1
ATOM 567 C C . LYS A 1 71 ? -29.803 0.741 36.108 1.00 50.94 71 LYS A C 1
ATOM 569 O O . LYS A 1 71 ? -30.869 0.359 35.629 1.00 50.94 71 LYS A O 1
ATOM 574 N N . LYS A 1 72 ? -29.247 0.232 37.202 1.00 44.81 72 LYS A N 1
ATOM 575 C CA . LYS A 1 72 ? -29.976 -0.539 38.204 1.00 44.81 72 LYS A CA 1
ATOM 576 C C . LYS A 1 72 ? -30.445 0.389 39.316 1.00 44.81 72 LYS A C 1
ATOM 578 O O . LYS A 1 72 ? -29.669 1.309 39.661 1.00 44.81 72 LYS A O 1
#

Secondary structure (DSSP, 8-state):
---------TTTTTPPSEEEEE--EEEEEEEEE---TTSS----EEEEEEEEEPPPEEEEEPPPPP------

Sequence (72 aa):
QKEATLEVDLAKLKVPPGRHEFHLESTVKGKYYYPPLNGKKSAKKRDVTYRLFTMPIVLEIAPTPTPQTEKK